Protein AF-A0AA51HFX7-F1 (afdb_monomer_lite)

pLDDT: mean 93.98, std 6.0, range [56.84, 98.0]

Radius of gyration: 14.46 Å; chains: 1; bounding box: 31×26×42 Å

Foldseek 3Di:
DDFPVDDDDDDPPDDDDADLDNRNDDDDDPPDPPDDDDDDDDDDDDQWDWDADVVQQWIAIDHPPPRDIDHHDDD

Sequence (75 aa):
MKTPNDERIVSAGDLLYFPAEEKGEHKLTNSSSNETLVYLDFDTCNLVDVAFYPDSGKIGVWGLNINKLYKQVKT

Structure (mmCIF, N/CA/C/O backbone):
data_AF-A0AA51HFX7-F1
#
_entry.id   AF-A0AA51HFX7-F1
#
loop_
_atom_site.group_PDB
_atom_site.id
_atom_site.type_symbol
_atom_site.label_atom_id
_atom_site.label_alt_id
_atom_site.label_comp_id
_atom_site.label_asym_id
_atom_site.label_entity_id
_atom_site.label_seq_id
_atom_site.pdbx_PDB_ins_code
_atom_site.Cartn_x
_atom_site.Cartn_y
_atom_site.Cartn_z
_atom_site.occupancy
_atom_site.B_iso_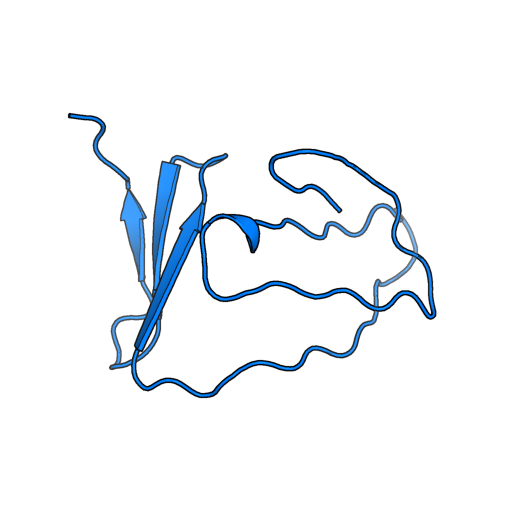or_equiv
_atom_site.auth_seq_id
_atom_site.auth_comp_id
_atom_site.auth_asym_id
_atom_site.auth_atom_id
_atom_site.pdbx_PDB_model_num
ATOM 1 N N . MET A 1 1 ? -9.596 -5.281 4.440 1.00 95.00 1 MET A N 1
ATOM 2 C CA . MET A 1 1 ? -8.450 -5.576 3.559 1.00 95.00 1 MET A CA 1
ATOM 3 C C . MET A 1 1 ? -8.933 -6.561 2.529 1.00 95.00 1 MET A C 1
ATOM 5 O O . MET A 1 1 ? -9.477 -7.587 2.910 1.00 95.00 1 MET A O 1
ATOM 9 N N . LYS A 1 2 ? -8.813 -6.191 1.259 1.00 95.94 2 LYS A N 1
ATOM 10 C CA . LYS A 1 2 ? -9.208 -7.011 0.117 1.00 95.94 2 LYS A CA 1
ATOM 11 C C . LYS A 1 2 ? -7.947 -7.511 -0.578 1.00 95.94 2 LYS A C 1
ATOM 13 O O . LYS A 1 2 ? -7.045 -6.704 -0.808 1.00 95.94 2 LYS A O 1
ATOM 18 N N . THR A 1 3 ? -7.911 -8.795 -0.904 1.00 94.06 3 THR A N 1
ATOM 19 C CA . THR A 1 3 ? -6.929 -9.442 -1.787 1.00 94.06 3 THR A CA 1
ATOM 20 C C . THR A 1 3 ? -7.672 -10.067 -2.978 1.00 94.06 3 THR A C 1
ATOM 22 O O . THR A 1 3 ? -8.906 -10.013 -3.018 1.00 94.06 3 THR A O 1
ATOM 25 N N . PRO A 1 4 ? -6.982 -10.688 -3.951 1.00 90.50 4 PRO A N 1
ATOM 26 C CA . PRO A 1 4 ? -7.654 -11.443 -5.008 1.00 90.50 4 PRO A CA 1
ATOM 27 C C . PRO A 1 4 ? -8.502 -12.617 -4.500 1.00 90.50 4 PRO A C 1
ATOM 29 O O . PRO A 1 4 ? -9.454 -13.009 -5.169 1.00 90.50 4 PRO A O 1
ATOM 32 N N . ASN A 1 5 ? -8.156 -13.189 -3.341 1.00 89.94 5 ASN A N 1
ATOM 33 C CA . ASN A 1 5 ? -8.744 -14.440 -2.857 1.00 89.94 5 ASN A CA 1
ATOM 34 C C . ASN A 1 5 ? -9.729 -14.245 -1.700 1.00 89.94 5 ASN A C 1
ATOM 36 O O . ASN A 1 5 ? -10.588 -15.100 -1.488 1.00 89.94 5 ASN A O 1
ATOM 40 N N . ASP A 1 6 ? -9.593 -13.166 -0.929 1.00 93.56 6 ASP A N 1
ATOM 41 C CA . ASP A 1 6 ? -10.379 -12.946 0.279 1.00 93.56 6 ASP A CA 1
ATOM 42 C C . ASP A 1 6 ? -10.594 -11.462 0.612 1.00 93.56 6 ASP A C 1
ATOM 44 O O . ASP A 1 6 ? -9.958 -10.550 0.078 1.00 93.56 6 ASP A O 1
ATOM 48 N N . GLU A 1 7 ? -11.526 -11.227 1.533 1.00 96.31 7 GLU A N 1
ATOM 49 C CA . GLU A 1 7 ? -11.703 -9.943 2.190 1.00 96.31 7 GLU A CA 1
ATOM 50 C C . GLU A 1 7 ? -11.848 -10.165 3.697 1.00 96.31 7 GLU A C 1
ATOM 52 O O . GLU A 1 7 ? -12.638 -10.997 4.145 1.00 96.31 7 GLU A O 1
ATOM 57 N N . ARG A 1 8 ? -11.063 -9.430 4.493 1.00 95.88 8 ARG A N 1
ATOM 58 C CA . ARG A 1 8 ? -11.039 -9.560 5.957 1.00 95.88 8 ARG A CA 1
ATOM 59 C C . ARG A 1 8 ? -10.866 -8.227 6.676 1.00 95.88 8 ARG A C 1
ATOM 61 O O . ARG A 1 8 ? -10.277 -7.285 6.137 1.00 95.88 8 ARG A O 1
ATOM 68 N N . ILE A 1 9 ? -11.345 -8.153 7.916 1.00 96.75 9 ILE A N 1
ATOM 69 C CA . ILE A 1 9 ? -11.036 -7.045 8.831 1.00 96.75 9 ILE A CA 1
ATOM 70 C C . ILE A 1 9 ? -9.582 -7.174 9.296 1.00 96.75 9 ILE A C 1
ATOM 72 O O . ILE A 1 9 ? -9.088 -8.282 9.482 1.00 96.75 9 ILE A O 1
ATOM 76 N N . VAL A 1 10 ? -8.912 -6.033 9.447 1.00 96.50 10 VAL A N 1
ATOM 77 C CA . VAL A 1 10 ? -7.562 -5.926 10.014 1.00 96.50 10 VAL A CA 1
ATOM 78 C C . VAL A 1 10 ? -7.680 -5.197 11.343 1.00 96.50 10 VAL A C 1
ATOM 80 O O . VAL A 1 10 ? -8.420 -4.217 11.439 1.00 96.50 10 VAL A O 1
ATOM 83 N N . SER A 1 11 ? -6.986 -5.685 12.362 1.00 96.00 11 SER A N 1
ATOM 84 C CA . SER A 1 11 ? -6.981 -5.139 13.718 1.00 96.00 11 SER A CA 1
ATOM 85 C C . SER A 1 11 ? -5.566 -4.795 14.183 1.00 96.00 11 SER A C 1
ATOM 87 O O . SER A 1 11 ? -4.569 -5.200 13.587 1.00 96.00 11 SER A O 1
ATOM 89 N N . ALA A 1 12 ? -5.471 -4.006 15.254 1.00 96.75 12 ALA A N 1
ATOM 90 C CA . ALA A 1 12 ? -4.185 -3.631 15.830 1.00 96.75 12 ALA A CA 1
ATOM 91 C C . ALA A 1 12 ? -3.383 -4.879 16.238 1.00 96.75 12 ALA A C 1
ATOM 93 O O . ALA A 1 12 ? -3.900 -5.761 16.922 1.00 96.75 12 ALA A O 1
ATOM 94 N N . GLY A 1 13 ? -2.115 -4.926 15.827 1.00 97.50 13 GLY A N 1
ATOM 95 C CA . GLY A 1 13 ? -1.225 -6.067 16.052 1.00 97.50 13 GLY A CA 1
ATOM 96 C C . GLY A 1 13 ? -1.183 -7.082 14.907 1.00 97.50 13 GLY A C 1
ATOM 97 O O . GLY A 1 13 ? -0.282 -7.919 14.901 1.00 97.50 13 GLY A O 1
ATOM 98 N N . ASP A 1 14 ? -2.082 -6.993 13.920 1.00 97.44 14 ASP A N 1
ATOM 99 C CA . ASP A 1 14 ? -1.990 -7.823 12.719 1.00 97.44 14 ASP A CA 1
ATOM 100 C C . ASP A 1 14 ? -0.734 -7.480 11.910 1.00 97.44 14 ASP A C 1
ATOM 102 O O . ASP A 1 14 ? -0.431 -6.315 11.646 1.00 97.44 14 ASP A O 1
ATOM 106 N N . LEU A 1 15 ? -0.031 -8.521 11.460 1.00 96.81 15 LEU A N 1
ATOM 107 C CA . LEU A 1 15 ? 1.069 -8.405 10.509 1.00 96.81 15 LEU A CA 1
ATOM 108 C C . LEU 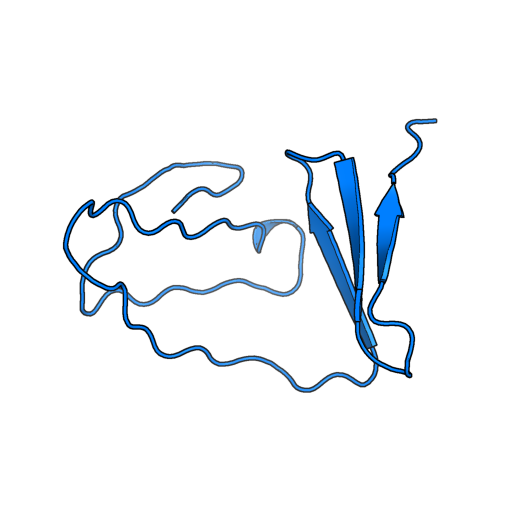A 1 15 ? 0.568 -8.769 9.114 1.00 96.81 15 LEU A C 1
ATOM 110 O O . LEU A 1 15 ? -0.015 -9.837 8.900 1.00 96.81 15 LEU A O 1
ATOM 114 N N . LEU A 1 16 ? 0.799 -7.871 8.161 1.00 95.50 16 LEU A N 1
ATOM 115 C CA . LEU A 1 16 ? 0.434 -8.046 6.760 1.00 95.50 16 LEU A CA 1
ATOM 116 C C . LEU A 1 16 ? 1.710 -8.179 5.928 1.00 95.50 16 LEU A C 1
ATOM 118 O O . LEU A 1 16 ? 2.679 -7.461 6.161 1.00 95.50 16 LEU A O 1
ATOM 122 N N . TYR A 1 17 ? 1.709 -9.101 4.970 1.00 94.81 17 TYR A N 1
ATOM 123 C CA . TYR A 1 17 ? 2.839 -9.341 4.079 1.00 94.81 17 TYR A CA 1
ATOM 124 C C . TYR A 1 17 ? 2.354 -9.403 2.635 1.00 94.81 17 TYR A C 1
ATOM 126 O O . TYR A 1 17 ? 1.424 -10.150 2.325 1.00 94.81 17 TYR A O 1
ATOM 134 N N . PHE A 1 18 ? 3.006 -8.631 1.768 1.00 94.12 18 PHE A N 1
ATOM 135 C CA . PHE A 1 18 ? 2.672 -8.511 0.354 1.00 94.12 18 PHE A CA 1
ATOM 136 C C . PHE A 1 18 ? 3.937 -8.747 -0.478 1.00 94.12 18 PHE A C 1
ATOM 138 O O . PHE A 1 18 ? 4.822 -7.890 -0.487 1.00 94.12 18 PHE A O 1
ATOM 145 N N . PRO A 1 19 ? 4.084 -9.909 -1.137 1.00 93.62 19 PRO A N 1
ATOM 146 C CA . PRO A 1 19 ? 5.239 -10.150 -1.995 1.00 93.62 19 PRO A CA 1
ATOM 147 C C . PRO A 1 19 ? 5.166 -9.281 -3.262 1.00 93.62 19 PRO A C 1
ATOM 149 O O . PRO A 1 19 ? 4.077 -8.967 -3.733 1.00 93.62 19 PRO A O 1
ATOM 152 N N . ALA A 1 20 ? 6.314 -8.927 -3.848 1.00 93.19 20 ALA A N 1
ATOM 153 C CA . ALA A 1 20 ? 6.403 -8.158 -5.098 1.00 93.19 20 ALA A CA 1
ATOM 154 C C . ALA A 1 20 ? 6.073 -9.017 -6.342 1.00 93.19 20 ALA A C 1
ATOM 156 O O . ALA A 1 20 ? 6.870 -9.151 -7.268 1.00 93.19 20 ALA A O 1
ATOM 157 N N . GLU A 1 21 ? 4.902 -9.651 -6.329 1.00 91.69 21 GLU A N 1
ATOM 158 C CA . GLU A 1 21 ? 4.345 -10.496 -7.389 1.00 91.69 21 GLU A CA 1
ATOM 159 C C . GLU A 1 21 ? 2.808 -10.397 -7.385 1.00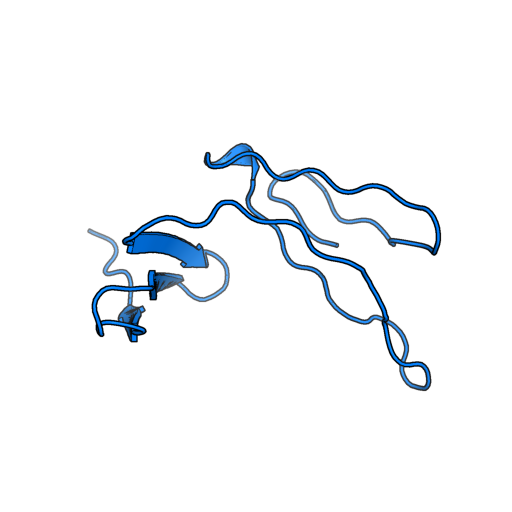 91.69 21 GLU A C 1
ATOM 161 O O . GLU A 1 21 ? 2.223 -9.713 -6.548 1.00 91.69 21 GLU A O 1
ATOM 166 N N . GLU A 1 22 ? 2.126 -11.108 -8.286 1.00 88.25 22 GLU A N 1
ATOM 167 C CA . GLU A 1 22 ? 0.658 -11.055 -8.432 1.00 88.25 22 GLU A CA 1
ATOM 168 C C . GLU A 1 22 ? -0.105 -11.342 -7.126 1.00 88.25 22 GLU A C 1
ATOM 170 O O . GLU A 1 22 ? -1.150 -10.752 -6.861 1.00 88.25 22 GLU A O 1
ATOM 175 N N . LYS A 1 23 ? 0.438 -12.205 -6.258 1.00 89.94 23 LYS A N 1
ATOM 176 C CA . LYS A 1 23 ? -0.164 -12.534 -4.953 1.00 89.94 23 LYS A CA 1
ATOM 177 C C . LYS A 1 23 ? -0.084 -11.400 -3.930 1.00 89.94 23 LYS A C 1
ATOM 179 O O . LYS A 1 23 ? -0.726 -11.490 -2.887 1.00 89.94 23 LYS A O 1
ATOM 184 N N . GLY A 1 24 ? 0.710 -10.369 -4.203 1.00 93.31 24 GLY A N 1
ATOM 185 C CA . GLY A 1 24 ? 0.821 -9.173 -3.381 1.00 93.31 24 GLY A CA 1
ATOM 186 C C . GLY A 1 24 ? -0.273 -8.146 -3.619 1.00 93.31 24 GLY A C 1
ATOM 187 O O . GLY A 1 24 ? -0.249 -7.118 -2.954 1.00 93.31 24 GLY A O 1
ATOM 188 N N . GLU A 1 25 ? -1.223 -8.374 -4.530 1.00 94.31 25 GLU A N 1
ATOM 189 C CA . GLU A 1 25 ? -2.341 -7.448 -4.730 1.00 94.31 25 GLU A CA 1
ATOM 190 C C . GLU A 1 25 ? -3.142 -7.256 -3.433 1.00 94.31 25 GLU A C 1
ATOM 192 O O . GLU A 1 25 ? -3.591 -8.213 -2.794 1.00 94.31 25 GLU A O 1
ATOM 197 N N . HIS A 1 26 ? -3.345 -5.995 -3.048 1.00 95.56 26 HIS A N 1
ATOM 198 C CA . HIS A 1 26 ? -4.089 -5.661 -1.846 1.00 95.56 26 HIS A CA 1
ATOM 199 C C . HIS A 1 26 ? -4.752 -4.286 -1.914 1.00 95.56 26 HIS A C 1
ATOM 201 O O . HIS A 1 26 ? -4.316 -3.368 -2.607 1.00 95.56 26 HIS A O 1
ATOM 207 N N . LYS A 1 27 ? -5.806 -4.128 -1.113 1.00 96.00 27 LYS A N 1
ATOM 208 C CA . LYS A 1 27 ? -6.407 -2.838 -0.779 1.00 96.00 27 LYS A CA 1
ATOM 209 C C . LYS A 1 27 ? -6.748 -2.798 0.704 1.00 96.00 27 LYS A C 1
ATOM 211 O O . LYS A 1 27 ? -7.599 -3.554 1.185 1.00 96.00 27 LYS A O 1
ATOM 216 N N . LEU A 1 28 ? -6.112 -1.885 1.432 1.00 96.56 28 LEU A N 1
ATOM 217 C CA . LEU A 1 28 ? -6.484 -1.546 2.801 1.00 96.56 28 LEU A CA 1
ATOM 218 C C . LEU A 1 28 ? -7.431 -0.342 2.771 1.00 96.56 28 LEU A C 1
ATOM 220 O O . LEU A 1 28 ? -7.216 0.627 2.051 1.00 96.56 28 LEU A O 1
ATOM 224 N N . THR A 1 29 ? -8.539 -0.423 3.495 1.00 96.38 29 THR A N 1
ATOM 225 C CA . THR A 1 29 ? -9.529 0.654 3.589 1.00 96.38 29 THR A CA 1
ATOM 226 C C . THR A 1 29 ? -9.867 0.817 5.053 1.00 96.38 29 THR A C 1
ATOM 228 O O . THR A 1 29 ? -10.148 -0.175 5.725 1.00 96.38 29 THR A O 1
ATOM 231 N N . ASN A 1 30 ? -9.812 2.054 5.544 1.00 97.50 30 ASN A N 1
ATOM 232 C CA . ASN A 1 30 ? -10.305 2.355 6.876 1.00 97.50 30 ASN A CA 1
ATOM 233 C C . ASN A 1 30 ? -11.823 2.131 6.888 1.00 97.50 30 ASN A C 1
ATOM 235 O O . ASN A 1 30 ? -12.558 2.839 6.202 1.00 97.50 30 ASN A O 1
ATOM 239 N N . SER A 1 31 ? -12.270 1.112 7.618 1.00 95.31 31 SER A N 1
ATOM 240 C CA . SER A 1 31 ? -13.687 0.770 7.751 1.00 95.31 31 SER A CA 1
ATOM 241 C C . SER A 1 31 ? -14.382 1.540 8.875 1.00 95.31 31 SER A C 1
ATOM 243 O O . SER A 1 31 ? -15.600 1.440 9.000 1.00 95.31 31 SER A O 1
ATOM 245 N N . SER A 1 32 ? -13.635 2.280 9.701 1.00 95.56 32 SER A N 1
ATOM 246 C CA . SER A 1 32 ? -14.206 3.117 10.752 1.00 95.56 32 SER A CA 1
ATOM 247 C C . SER A 1 32 ? -14.711 4.445 10.188 1.00 95.56 32 SER A C 1
ATOM 249 O O . SER A 1 32 ? -14.060 5.075 9.355 1.00 95.56 32 SER A O 1
ATOM 251 N N . SER A 1 33 ? -15.871 4.895 10.669 1.00 96.88 33 SER A N 1
ATOM 252 C CA . SER A 1 33 ? -16.445 6.200 10.324 1.00 96.88 33 SER A CA 1
ATOM 253 C C . SER A 1 33 ? -15.945 7.341 11.212 1.00 96.88 33 SER A C 1
ATOM 255 O O . SER A 1 33 ? -16.218 8.502 10.915 1.00 96.88 33 SER A O 1
ATOM 257 N N . ASN A 1 34 ? -15.285 7.031 12.330 1.00 97.88 34 ASN A N 1
ATOM 258 C CA . ASN A 1 34 ? -14.945 7.997 13.379 1.00 97.88 34 ASN A CA 1
ATOM 259 C C . ASN A 1 34 ? -13.520 7.854 13.937 1.00 97.88 34 ASN A C 1
ATOM 261 O O . ASN A 1 34 ? -13.099 8.707 14.714 1.00 97.88 34 ASN A O 1
ATOM 265 N N . GLU A 1 35 ? -12.775 6.823 13.547 1.00 97.19 35 GLU A N 1
ATOM 266 C CA . GLU A 1 35 ? -11.406 6.591 14.006 1.00 97.19 35 GLU A CA 1
ATOM 267 C C . GLU A 1 35 ? -10.418 6.640 12.841 1.00 97.19 35 GLU A C 1
AT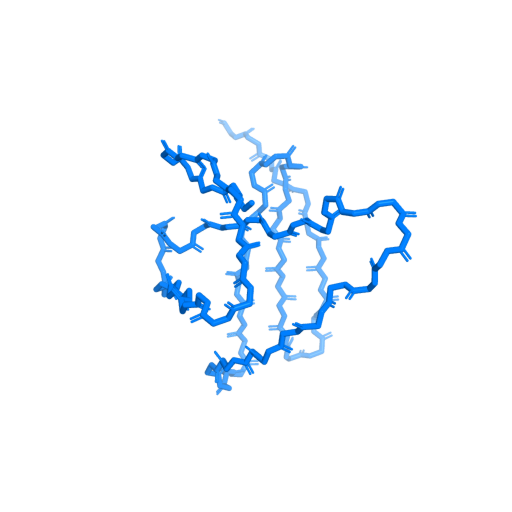OM 269 O O . GLU A 1 35 ? -10.722 6.242 11.713 1.00 97.19 35 GLU A O 1
ATOM 274 N N . THR A 1 36 ? -9.205 7.111 13.121 1.00 96.62 36 THR A N 1
ATOM 275 C CA . THR A 1 36 ? -8.100 7.105 12.160 1.00 96.62 36 THR A CA 1
ATOM 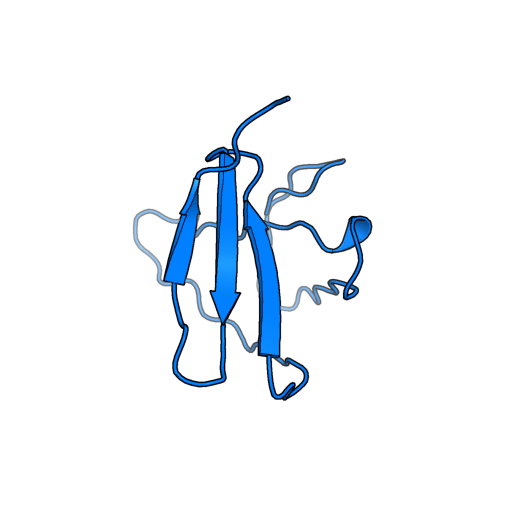276 C C . THR A 1 36 ? -7.394 5.756 12.193 1.00 96.62 36 THR A C 1
ATOM 278 O O . THR A 1 36 ? -6.903 5.337 13.239 1.00 96.62 36 THR A O 1
ATOM 281 N N . LEU A 1 37 ? -7.273 5.105 11.035 1.00 96.88 37 LEU A N 1
ATOM 282 C CA . LEU A 1 37 ? -6.401 3.945 10.875 1.00 96.88 37 LEU A CA 1
ATOM 283 C C . LEU A 1 37 ? -4.930 4.389 10.890 1.00 96.88 37 LEU A C 1
ATOM 285 O O . LEU A 1 37 ? -4.511 5.165 10.032 1.00 96.88 37 LEU A O 1
ATOM 289 N N . VAL A 1 38 ? -4.152 3.866 11.839 1.00 97.06 38 VAL A N 1
ATOM 290 C CA . VAL A 1 38 ? -2.703 4.090 11.952 1.00 97.06 38 VAL A CA 1
ATOM 291 C C . VAL A 1 38 ? -1.987 2.752 11.806 1.00 97.06 38 VAL A C 1
ATOM 293 O O . VAL A 1 38 ? -2.335 1.787 12.483 1.00 97.06 38 VAL A O 1
ATOM 296 N N . TYR A 1 39 ? -0.991 2.696 10.926 1.00 97.25 39 TYR A N 1
ATOM 297 C CA . TYR A 1 39 ? -0.172 1.510 10.689 1.00 97.25 39 TYR A CA 1
ATOM 298 C C . TYR A 1 39 ? 1.271 1.908 10.366 1.00 97.25 39 TYR A C 1
ATOM 300 O O . TYR A 1 39 ? 1.544 3.057 10.015 1.00 97.25 39 TYR A O 1
ATOM 308 N N . LEU A 1 40 ? 2.185 0.951 10.517 1.00 98.00 40 LEU A N 1
ATOM 309 C CA . LEU A 1 40 ? 3.572 1.066 10.084 1.00 98.00 40 LEU A CA 1
ATOM 310 C C . LEU A 1 40 ? 3.738 0.268 8.791 1.00 98.00 40 LEU A C 1
ATOM 312 O O . LEU A 1 40 ? 3.309 -0.884 8.733 1.00 98.00 40 LEU A O 1
ATOM 316 N N . ASP A 1 41 ? 4.340 0.888 7.782 1.00 96.25 41 ASP A N 1
ATOM 317 C CA . ASP A 1 41 ? 4.593 0.286 6.475 1.00 96.25 41 ASP A CA 1
ATOM 318 C C . ASP A 1 41 ? 6.101 0.167 6.239 1.00 96.25 41 ASP A C 1
ATOM 320 O O . ASP A 1 41 ? 6.859 1.079 6.581 1.00 96.25 41 ASP A O 1
ATOM 324 N N . PHE A 1 42 ? 6.523 -0.963 5.680 1.00 95.56 42 PHE A N 1
ATOM 325 C CA . PHE A 1 42 ? 7.908 -1.231 5.315 1.00 95.56 42 PHE A CA 1
ATOM 326 C C . PHE A 1 42 ? 7.944 -1.675 3.859 1.00 95.56 42 PHE A C 1
ATOM 328 O O . PHE A 1 42 ? 7.362 -2.703 3.511 1.00 95.56 42 PHE A O 1
ATOM 335 N N . ASP A 1 43 ? 8.689 -0.951 3.032 1.00 92.62 43 ASP A N 1
ATOM 336 C CA . ASP A 1 43 ? 8.856 -1.257 1.620 1.00 92.62 43 ASP A CA 1
ATOM 337 C C . ASP A 1 43 ? 10.334 -1.371 1.221 1.00 92.62 43 ASP A C 1
ATOM 339 O O . ASP A 1 43 ? 11.269 -1.042 1.958 1.00 92.62 43 ASP A O 1
ATOM 343 N N . THR A 1 44 ? 10.552 -1.913 0.026 1.00 92.69 44 THR A N 1
ATOM 344 C CA . THR A 1 44 ? 11.862 -1.890 -0.622 1.00 92.69 44 THR A CA 1
ATOM 345 C C . THR A 1 44 ? 12.033 -0.590 -1.393 1.00 92.69 44 THR A C 1
ATOM 347 O O . THR A 1 44 ? 11.166 -0.220 -2.180 1.00 92.69 44 THR A O 1
ATOM 350 N N . CYS A 1 45 ? 13.197 0.046 -1.272 1.00 90.62 45 CYS A N 1
ATOM 351 C CA . CYS A 1 45 ? 13.526 1.224 -2.069 1.00 90.62 45 CYS A CA 1
ATOM 352 C C . CYS A 1 45 ? 14.089 0.810 -3.439 1.00 90.62 45 CYS A C 1
ATOM 354 O O . CYS A 1 45 ? 15.277 0.508 -3.573 1.00 90.62 45 CYS A O 1
ATOM 356 N N . ASN A 1 46 ? 13.227 0.797 -4.457 1.00 92.88 46 ASN A N 1
ATOM 357 C CA . ASN A 1 46 ? 13.603 0.544 -5.848 1.00 92.88 46 ASN A CA 1
ATOM 358 C C . ASN A 1 46 ? 13.690 1.862 -6.636 1.00 92.88 46 ASN A C 1
ATOM 360 O O . ASN A 1 46 ? 12.981 2.822 -6.345 1.00 92.88 46 ASN A O 1
ATOM 364 N N . LEU A 1 47 ? 14.534 1.913 -7.676 1.00 96.12 47 LEU A N 1
ATOM 365 C CA . LEU A 1 47 ? 14.632 3.094 -8.554 1.00 96.12 47 LEU A CA 1
ATOM 366 C C . LEU A 1 47 ? 13.320 3.385 -9.301 1.00 96.12 47 LEU A C 1
ATOM 368 O O . LEU A 1 47 ? 12.999 4.546 -9.566 1.00 96.12 47 LEU A O 1
ATOM 372 N N . VAL A 1 48 ? 12.600 2.324 -9.665 1.00 95.69 48 VAL A N 1
ATOM 373 C CA . VAL A 1 48 ? 11.298 2.355 -10.326 1.00 95.69 48 VAL A CA 1
ATOM 374 C C . VAL A 1 48 ? 10.441 1.222 -9.771 1.00 95.69 48 VAL A C 1
ATOM 376 O O . VAL A 1 48 ? 10.967 0.146 -9.487 1.00 95.69 48 VAL A O 1
ATOM 379 N N . ASP A 1 49 ? 9.141 1.463 -9.645 1.00 95.19 49 ASP A N 1
ATOM 380 C CA . ASP A 1 49 ? 8.158 0.462 -9.239 1.00 95.19 49 ASP A CA 1
ATOM 381 C C . ASP A 1 49 ? 6.904 0.525 -10.126 1.00 95.19 49 ASP A C 1
ATOM 383 O O . ASP A 1 49 ? 6.566 1.580 -10.681 1.00 95.19 49 ASP A O 1
ATOM 387 N N . VAL A 1 50 ? 6.225 -0.612 -10.284 1.00 95.00 50 VAL A N 1
ATOM 388 C CA . VAL A 1 50 ? 5.032 -0.761 -11.122 1.00 95.00 50 VAL A CA 1
ATOM 389 C C . VAL A 1 50 ? 3.927 -1.452 -10.333 1.00 95.00 50 VAL A C 1
ATOM 391 O O . VAL A 1 50 ? 4.052 -2.610 -9.951 1.00 95.00 50 VAL A O 1
ATOM 394 N N . ALA A 1 51 ? 2.801 -0.759 -10.167 1.00 94.88 51 ALA A N 1
ATOM 395 C CA . ALA A 1 51 ? 1.628 -1.277 -9.471 1.00 94.88 51 ALA A CA 1
ATOM 396 C C . ALA A 1 51 ? 0.437 -1.414 -10.426 1.00 94.88 51 ALA A C 1
ATOM 398 O O . ALA A 1 51 ? 0.090 -0.478 -11.150 1.00 94.88 51 ALA A O 1
ATOM 399 N N . PHE A 1 52 ? -0.231 -2.564 -10.398 1.00 94.81 52 PHE A N 1
ATOM 400 C CA . PHE A 1 52 ? -1.481 -2.783 -11.122 1.00 94.81 52 PHE A CA 1
ATOM 401 C C . PHE A 1 52 ? -2.666 -2.524 -10.187 1.00 94.81 52 PHE A C 1
ATOM 403 O O . PHE A 1 52 ? -2.659 -2.947 -9.037 1.00 94.81 52 PHE A O 1
ATOM 410 N N . TYR A 1 53 ? -3.698 -1.840 -10.687 1.00 94.00 53 TYR A N 1
ATOM 411 C CA . TYR A 1 53 ? -4.928 -1.539 -9.945 1.00 94.00 53 TYR A CA 1
ATOM 412 C C . TYR A 1 53 ? -6.148 -2.112 -10.686 1.00 94.00 53 TYR A C 1
ATOM 414 O O . TYR A 1 53 ? -6.835 -1.355 -11.393 1.00 94.00 53 TYR A O 1
ATOM 422 N N . PRO A 1 54 ? -6.438 -3.421 -10.549 1.00 91.00 54 PRO A N 1
ATOM 423 C CA . PRO A 1 54 ? -7.435 -4.119 -11.367 1.00 91.00 54 PRO A CA 1
ATOM 424 C C . PRO A 1 54 ? -8.840 -3.534 -11.251 1.00 91.00 54 PRO A C 1
ATOM 426 O O . PRO A 1 54 ? -9.476 -3.273 -12.272 1.00 91.00 54 PRO A O 1
ATOM 429 N N . ASP A 1 55 ? -9.276 -3.205 -10.030 1.00 91.06 55 ASP A N 1
ATOM 430 C CA . ASP A 1 55 ? -10.595 -2.612 -9.758 1.00 91.06 55 ASP A CA 1
ATOM 431 C C . ASP A 1 55 ? -10.852 -1.317 -10.555 1.00 91.06 55 ASP A C 1
ATOM 433 O O . ASP A 1 55 ? -11.997 -0.977 -10.847 1.00 91.06 55 ASP A O 1
ATOM 437 N N . SER A 1 56 ? -9.795 -0.577 -10.912 1.00 93.38 56 SER A N 1
ATOM 438 C CA . SER A 1 56 ? -9.907 0.681 -11.663 1.00 93.38 56 SER A CA 1
ATOM 439 C C . SER A 1 56 ? -9.334 0.623 -13.080 1.00 93.38 56 SER A C 1
ATOM 441 O O . SER A 1 56 ? -9.389 1.629 -13.792 1.00 93.38 56 SER A O 1
ATOM 443 N N . GLY A 1 57 ? -8.785 -0.524 -13.495 1.00 94.38 57 GLY A N 1
ATOM 444 C CA . GLY A 1 57 ? -8.134 -0.703 -14.793 1.00 94.38 57 GLY A CA 1
ATOM 445 C C . GLY A 1 57 ? -6.962 0.256 -15.016 1.00 94.38 57 GLY A C 1
ATOM 446 O O . GLY A 1 57 ? -6.847 0.843 -16.096 1.00 94.38 57 GLY A O 1
ATOM 447 N N . LYS A 1 58 ? -6.129 0.476 -13.990 1.00 96.25 58 LYS A N 1
ATOM 448 C CA . LYS A 1 58 ? -4.977 1.392 -14.054 1.00 96.25 58 LYS A CA 1
ATOM 449 C C . LYS A 1 58 ? -3.658 0.681 -13.785 1.00 96.25 58 LYS A C 1
ATOM 451 O O . LYS A 1 58 ? -3.622 -0.334 -13.098 1.00 96.25 58 LYS A O 1
ATOM 456 N N . ILE A 1 59 ? -2.585 1.287 -14.279 1.00 96.81 59 ILE A N 1
ATOM 457 C CA . I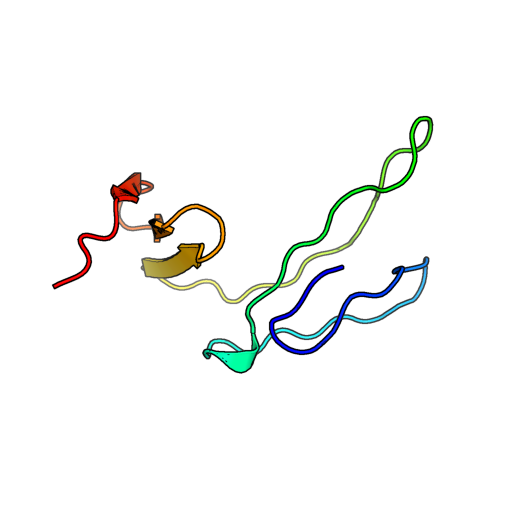LE A 1 59 ? -1.196 0.927 -13.986 1.00 96.81 59 ILE A CA 1
ATOM 458 C C . ILE A 1 59 ? -0.502 2.174 -13.436 1.00 96.81 59 ILE A C 1
ATOM 460 O O . ILE A 1 59 ? -0.553 3.227 -14.071 1.00 96.81 59 ILE A O 1
ATOM 464 N N . GLY A 1 60 ? 0.111 2.079 -12.261 1.00 96.62 60 GLY A N 1
ATOM 465 C CA . GLY A 1 60 ? 0.986 3.105 -11.698 1.00 96.62 60 GLY A CA 1
ATOM 466 C C . GLY A 1 60 ? 2.440 2.808 -12.020 1.00 96.62 60 GLY A C 1
ATOM 467 O O . GLY A 1 60 ? 2.871 1.669 -11.878 1.00 96.62 60 GLY A O 1
ATOM 468 N N . VAL A 1 61 ? 3.176 3.829 -12.451 1.00 97.50 61 VAL A N 1
ATOM 469 C CA . VAL A 1 61 ? 4.632 3.781 -12.609 1.00 97.50 61 VAL A CA 1
ATOM 470 C C . VAL A 1 61 ? 5.229 4.857 -11.713 1.00 97.50 61 VAL A C 1
ATOM 472 O O . VAL A 1 61 ? 4.952 6.049 -11.902 1.00 97.50 61 VAL A O 1
ATOM 475 N N . TRP A 1 62 ? 6.026 4.430 -10.739 1.00 96.25 62 TRP A N 1
ATOM 476 C CA . TRP A 1 62 ? 6.559 5.257 -9.658 1.00 96.25 62 TRP A CA 1
ATOM 477 C C . TRP A 1 62 ? 8.083 5.294 -9.717 1.00 96.25 62 TRP A C 1
ATOM 479 O O . TRP A 1 62 ? 8.713 4.300 -10.062 1.00 96.25 62 TRP A O 1
ATOM 489 N N . GLY A 1 63 ? 8.680 6.440 -9.398 1.00 96.00 63 GLY A N 1
ATOM 490 C CA . GLY A 1 63 ? 10.123 6.664 -9.508 1.00 96.00 63 GLY A CA 1
ATOM 491 C C . GLY A 1 63 ? 10.548 7.324 -10.823 1.00 96.00 63 GLY A C 1
ATOM 492 O O . GLY A 1 63 ? 9.728 7.611 -11.698 1.00 96.00 63 GLY A O 1
ATOM 493 N N . LEU A 1 64 ? 11.843 7.638 -10.928 1.00 94.12 64 LEU A N 1
ATOM 494 C CA . LEU A 1 64 ? 12.482 8.270 -12.098 1.00 94.12 64 LEU A CA 1
ATOM 495 C C . LEU A 1 64 ? 11.746 9.506 -12.666 1.00 94.12 64 LEU A C 1
ATOM 497 O O . LEU A 1 64 ? 11.728 9.721 -13.875 1.00 94.12 64 LEU A O 1
ATOM 501 N N . ASN A 1 65 ? 11.129 10.326 -11.807 1.00 94.69 65 ASN A N 1
ATOM 502 C CA . ASN A 1 65 ? 10.288 11.474 -12.191 1.00 94.69 65 ASN A CA 1
ATOM 503 C C . ASN A 1 65 ? 9.056 11.125 -13.055 1.00 94.69 65 ASN A C 1
ATOM 505 O O . ASN A 1 65 ? 8.486 12.012 -13.689 1.00 94.69 65 ASN A O 1
ATOM 509 N N . ILE A 1 66 ? 8.624 9.860 -13.083 1.00 95.56 66 ILE A N 1
ATOM 510 C CA . ILE A 1 66 ? 7.441 9.427 -13.838 1.00 95.56 66 ILE A CA 1
ATOM 511 C C . ILE A 1 66 ? 6.179 9.646 -13.004 1.00 95.56 66 ILE A C 1
ATOM 513 O O . ILE A 1 66 ? 5.289 10.350 -13.468 1.00 95.56 66 ILE A O 1
ATOM 517 N N . ASN A 1 67 ? 6.116 9.056 -11.801 1.00 96.12 67 ASN A N 1
ATOM 518 C CA . ASN A 1 67 ? 5.018 9.143 -10.821 1.00 96.12 67 ASN A CA 1
ATOM 519 C C . ASN A 1 67 ? 3.631 9.370 -11.450 1.00 96.12 67 ASN A C 1
ATOM 521 O O . ASN A 1 67 ? 2.987 10.399 -11.224 1.00 96.12 67 ASN A O 1
ATOM 525 N N . LYS A 1 68 ? 3.190 8.427 -12.292 1.00 97.81 68 LYS A N 1
ATOM 526 C CA . LYS A 1 68 ? 2.007 8.595 -13.147 1.00 97.81 68 LYS A CA 1
ATOM 527 C C . LYS A 1 68 ? 1.160 7.336 -13.221 1.00 97.81 68 LYS A C 1
ATOM 529 O O . LYS A 1 68 ? 1.667 6.218 -13.220 1.00 97.81 68 LYS A O 1
ATOM 534 N N . LEU A 1 69 ? -0.147 7.551 -13.357 1.00 97.69 69 LEU A N 1
ATOM 535 C CA . LEU A 1 69 ? -1.134 6.514 -13.637 1.00 97.69 69 LEU A CA 1
ATOM 536 C C . LEU A 1 69 ? -1.472 6.479 -15.131 1.00 97.69 69 LEU A C 1
ATOM 538 O O . LEU A 1 69 ? -1.730 7.512 -15.754 1.00 97.69 69 LEU A O 1
ATOM 542 N N . TYR A 1 70 ? -1.546 5.272 -15.676 1.00 97.19 70 TYR A N 1
ATOM 543 C CA . TYR A 1 70 ? -1.955 4.971 -17.041 1.00 97.19 70 TYR A CA 1
ATOM 544 C C . TYR A 1 70 ? -3.234 4.139 -17.023 1.00 97.19 70 TYR A C 1
ATOM 546 O O . TYR A 1 70 ? -3.457 3.344 -16.111 1.00 97.19 70 TYR A O 1
ATOM 554 N N . LYS A 1 71 ? -4.081 4.310 -18.039 1.00 96.31 71 LYS A N 1
ATOM 555 C CA . LYS A 1 71 ? -5.254 3.457 -18.241 1.00 96.31 71 LYS A CA 1
ATOM 556 C C . LYS A 1 71 ? -4.816 2.181 -18.951 1.00 96.31 71 LYS A C 1
ATOM 558 O O . LYS A 1 71 ? -4.163 2.257 -19.988 1.00 96.31 71 LYS A O 1
ATOM 563 N N . GLN A 1 72 ? -5.200 1.026 -18.422 1.00 90.25 72 GLN A N 1
ATOM 564 C CA . GLN A 1 72 ? -4.972 -0.245 -19.092 1.00 90.25 72 GLN A CA 1
ATOM 565 C C . GLN A 1 72 ? -5.923 -0.356 -20.292 1.00 90.25 72 GLN A C 1
ATOM 567 O O . GLN A 1 72 ? -7.141 -0.219 -20.151 1.00 90.25 72 GLN A O 1
ATOM 572 N N . VAL A 1 73 ? -5.368 -0.580 -21.482 1.00 81.00 73 VAL A N 1
ATOM 573 C CA . VAL A 1 73 ? -6.148 -0.887 -22.685 1.00 81.00 73 VAL A CA 1
ATOM 574 C C . VAL A 1 73 ? -6.223 -2.406 -22.773 1.00 81.00 73 VAL A C 1
ATOM 576 O O . VAL A 1 73 ? -5.201 -3.058 -22.971 1.00 81.00 73 VAL A O 1
ATOM 579 N N . LYS A 1 74 ? -7.412 -2.979 -22.560 1.00 67.31 74 LYS A N 1
ATOM 580 C CA . LYS A 1 74 ? -7.625 -4.409 -22.809 1.00 67.31 74 LYS A CA 1
ATOM 581 C C . LYS A 1 74 ? -7.490 -4.639 -24.314 1.00 67.31 74 LYS A C 1
ATOM 583 O O . LYS A 1 74 ? -8.172 -3.962 -25.082 1.00 67.31 74 LYS A O 1
ATOM 588 N N . THR A 1 75 ? -6.556 -5.504 -24.694 1.00 56.84 75 THR A N 1
ATOM 589 C CA . THR A 1 75 ? -6.386 -5.989 -26.071 1.00 56.84 75 THR A CA 1
ATOM 590 C C . THR A 1 75 ? -7.281 -7.193 -26.307 1.00 56.84 75 THR A C 1
ATOM 592 O O . THR A 1 75 ? -7.557 -7.907 -25.315 1.00 56.84 75 THR A O 1
#

Secondary structure (DSSP, 8-state):
-B-SS-B----TT------SSGGG--B-----SSS-----------SEEEEEEGGGTEEEEEETTT-EEEE----